Protein AF-A0A371F635-F1 (afdb_monomer_lite)

Structure (mmCIF, N/CA/C/O backbone):
data_AF-A0A371F635-F1
#
_entry.id   AF-A0A371F635-F1
#
loop_
_atom_site.group_PDB
_atom_site.id
_atom_site.type_symbol
_atom_site.label_atom_id
_atom_site.label_alt_id
_atom_site.label_comp_id
_atom_site.label_asym_id
_atom_site.label_entity_id
_atom_site.label_seq_id
_atom_site.pdbx_PDB_ins_code
_atom_site.Cartn_x
_atom_site.Cartn_y
_atom_site.Cartn_z
_atom_site.occupancy
_atom_site.B_iso_or_equiv
_atom_site.auth_seq_id
_atom_site.auth_comp_id
_atom_site.auth_asym_id
_atom_site.auth_atom_id
_atom_site.pdbx_PDB_model_num
ATOM 1 N N . MET A 1 1 ? 5.065 0.290 -59.132 1.00 37.41 1 MET A N 1
ATOM 2 C CA . MET A 1 1 ? 4.148 0.807 -58.089 1.00 37.41 1 MET A CA 1
ATOM 3 C C . MET A 1 1 ? 4.776 0.516 -56.727 1.00 37.41 1 MET A C 1
ATOM 5 O O . MET A 1 1 ? 4.609 -0.578 -56.203 1.00 37.41 1 MET A O 1
ATOM 9 N N . ASN A 1 2 ? 5.582 1.436 -56.189 1.00 39.00 2 ASN A N 1
ATOM 10 C CA . ASN A 1 2 ? 6.300 1.204 -54.930 1.00 39.00 2 ASN A CA 1
ATOM 11 C C . ASN A 1 2 ? 5.443 1.712 -53.766 1.00 39.00 2 ASN A C 1
ATOM 13 O O . ASN A 1 2 ? 5.243 2.915 -53.622 1.00 39.00 2 ASN A O 1
ATOM 17 N N . LYS A 1 3 ? 4.894 0.792 -52.962 1.00 45.50 3 LYS A N 1
ATOM 18 C CA . LYS A 1 3 ? 4.138 1.125 -51.745 1.00 45.50 3 LYS A CA 1
ATOM 19 C C . LYS A 1 3 ? 5.105 1.695 -50.701 1.00 45.50 3 LYS A C 1
ATOM 21 O O . LYS A 1 3 ? 5.952 0.970 -50.185 1.00 45.50 3 LYS A O 1
ATOM 26 N N . SER A 1 4 ? 4.985 2.983 -50.391 1.00 57.25 4 SER A N 1
ATOM 27 C CA . SER A 1 4 ? 5.709 3.624 -49.292 1.00 57.25 4 SER A CA 1
ATOM 28 C C . SER A 1 4 ? 5.272 3.018 -47.950 1.00 57.25 4 SER A C 1
ATOM 30 O O . SER A 1 4 ? 4.085 2.950 -47.629 1.00 57.25 4 SER A O 1
ATOM 32 N N . ARG A 1 5 ? 6.232 2.521 -47.160 1.00 61.19 5 ARG A N 1
ATOM 33 C CA . ARG A 1 5 ? 5.983 2.034 -45.793 1.00 61.19 5 ARG A CA 1
ATOM 34 C C . ARG A 1 5 ? 5.589 3.224 -44.913 1.00 61.19 5 ARG A C 1
ATOM 36 O O . ARG A 1 5 ? 6.381 4.148 -44.752 1.00 61.19 5 ARG A O 1
ATOM 43 N N . LYS A 1 6 ? 4.383 3.201 -44.334 1.00 62.53 6 LYS A N 1
ATOM 44 C CA . LYS A 1 6 ? 3.958 4.181 -43.323 1.00 62.53 6 LYS A CA 1
ATOM 45 C C . LYS A 1 6 ? 4.824 4.003 -42.072 1.00 62.53 6 LYS A C 1
ATOM 47 O O . LYS A 1 6 ? 4.741 2.971 -41.411 1.00 62.53 6 LYS A O 1
ATOM 52 N N . LYS A 1 7 ? 5.676 4.986 -41.781 1.00 62.50 7 LYS A N 1
ATOM 53 C CA . LYS A 1 7 ? 6.483 5.057 -40.558 1.00 62.50 7 LYS A CA 1
ATOM 54 C C . LYS A 1 7 ? 5.567 5.601 -39.459 1.00 62.50 7 LYS A C 1
ATOM 56 O O . LYS A 1 7 ? 5.295 6.793 -39.433 1.00 62.50 7 LYS A O 1
ATOM 61 N N . GLY A 1 8 ? 4.970 4.704 -38.681 1.00 74.00 8 GLY A N 1
ATOM 62 C CA . GLY A 1 8 ? 4.126 5.061 -37.541 1.00 74.00 8 GLY A CA 1
ATOM 63 C C . GLY A 1 8 ? 4.917 4.971 -36.243 1.00 74.00 8 GLY A C 1
ATOM 64 O O . GLY A 1 8 ? 5.750 4.074 -36.101 1.00 74.00 8 GLY A O 1
ATOM 65 N N . ASP A 1 9 ? 4.648 5.885 -35.317 1.00 79.94 9 ASP A N 1
ATOM 66 C CA . ASP A 1 9 ? 5.223 5.857 -33.975 1.00 79.94 9 ASP A CA 1
ATOM 67 C C . ASP A 1 9 ? 4.532 4.788 -33.121 1.00 79.94 9 ASP A C 1
ATOM 69 O O . ASP A 1 9 ? 3.312 4.610 -33.174 1.00 79.94 9 ASP A O 1
ATOM 73 N N . VAL A 1 10 ? 5.323 4.062 -32.332 1.00 79.75 10 VAL A N 1
ATOM 74 C CA . VAL A 1 10 ? 4.837 3.034 -31.404 1.00 79.75 10 VAL A CA 1
ATOM 75 C C . VAL A 1 10 ? 4.923 3.587 -29.989 1.00 79.75 10 VAL A C 1
ATOM 77 O O . VAL A 1 10 ? 5.987 4.027 -29.557 1.00 79.75 10 VAL A O 1
ATOM 80 N N . ILE A 1 11 ? 3.808 3.543 -29.259 1.00 83.19 11 ILE A N 1
ATOM 81 C CA . ILE A 1 11 ? 3.723 3.988 -27.866 1.00 83.19 11 ILE A CA 1
ATOM 82 C C . ILE A 1 11 ? 3.462 2.776 -26.977 1.00 83.19 11 ILE A C 1
ATOM 84 O O . ILE A 1 11 ? 2.530 2.008 -27.216 1.00 83.19 11 ILE A O 1
ATOM 88 N N . PHE A 1 12 ? 4.256 2.641 -25.916 1.00 81.31 12 PHE A N 1
ATOM 89 C CA . PHE A 1 12 ? 4.051 1.640 -24.875 1.00 81.31 12 PHE A CA 1
ATOM 90 C C . PHE A 1 12 ? 3.451 2.305 -23.639 1.00 8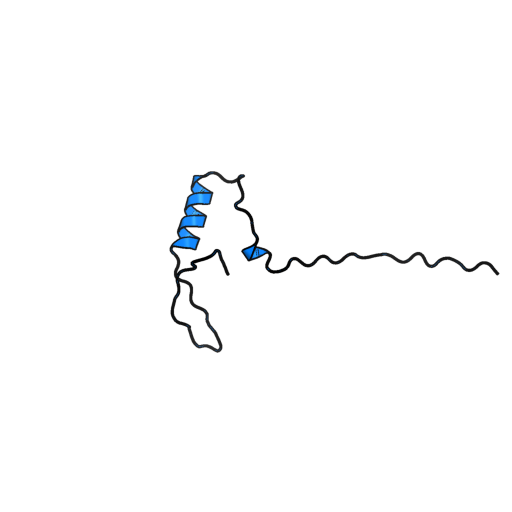1.31 12 PHE A C 1
ATOM 92 O O . PHE A 1 12 ? 4.041 3.224 -23.072 1.00 81.31 12 PHE A O 1
ATOM 99 N N . LYS A 1 13 ? 2.280 1.830 -23.210 1.00 86.50 13 LYS A N 1
ATOM 100 C CA . LYS A 1 13 ? 1.659 2.225 -21.944 1.00 86.50 13 LYS A CA 1
ATOM 101 C C . LYS A 1 13 ? 1.851 1.097 -20.937 1.00 86.50 13 LYS A C 1
ATOM 103 O O . LYS A 1 13 ? 1.411 -0.023 -21.178 1.00 86.50 13 LYS A O 1
ATOM 108 N N . LEU A 1 14 ? 2.503 1.405 -19.822 1.00 87.06 14 LEU A N 1
ATOM 109 C CA . LEU A 1 14 ? 2.663 0.502 -18.685 1.00 87.06 14 LEU A CA 1
ATOM 110 C C . LEU A 1 14 ? 1.771 0.993 -17.549 1.00 87.06 14 LEU A C 1
ATOM 112 O O . LEU A 1 14 ? 1.816 2.171 -17.199 1.00 87.06 14 LEU A O 1
ATOM 116 N N . ASP A 1 15 ? 0.970 0.090 -16.991 1.00 86.44 15 ASP A N 1
ATOM 117 C CA . ASP A 1 15 ? 0.128 0.359 -15.828 1.00 86.44 15 ASP A CA 1
ATOM 118 C C . ASP A 1 15 ? 0.601 -0.493 -14.646 1.00 86.44 15 ASP A C 1
ATOM 120 O O . ASP A 1 15 ? 0.906 -1.680 -14.796 1.00 86.44 15 ASP A O 1
ATOM 124 N N . LEU A 1 16 ? 0.703 0.126 -13.471 1.00 83.44 16 LEU A N 1
ATOM 125 C CA . LEU A 1 16 ? 1.188 -0.515 -12.255 1.00 83.44 16 LEU A CA 1
ATOM 126 C C . LEU A 1 16 ? 0.016 -0.782 -11.321 1.00 83.44 16 LEU A C 1
ATOM 128 O O . LEU A 1 16 ? -0.435 0.080 -10.566 1.00 83.44 16 LEU A O 1
ATOM 132 N N . GLU A 1 17 ? -0.434 -2.032 -11.321 1.00 83.06 17 GLU A N 1
ATOM 133 C CA . GLU A 1 17 ? -1.537 -2.457 -10.471 1.00 83.06 17 GLU A CA 1
ATOM 134 C C . GLU A 1 17 ? -1.171 -2.305 -8.980 1.00 83.06 17 GLU A C 1
ATOM 136 O O . GLU A 1 17 ? -0.288 -3.007 -8.469 1.00 83.06 17 GLU A O 1
ATOM 141 N N . LYS A 1 18 ? -1.889 -1.420 -8.272 1.00 77.50 18 LYS A N 1
ATOM 142 C CA . LYS A 1 18 ? -1.761 -1.166 -6.821 1.00 77.50 18 LYS A CA 1
ATOM 143 C C . LYS A 1 18 ? -0.342 -0.752 -6.397 1.00 77.50 18 LYS A C 1
ATOM 145 O O . LYS A 1 18 ? 0.178 -1.249 -5.397 1.00 77.50 18 LYS A O 1
ATOM 150 N N . ALA A 1 19 ? 0.276 0.168 -7.141 1.00 77.31 19 ALA A N 1
ATOM 151 C CA . ALA A 1 19 ? 1.656 0.620 -6.927 1.00 77.31 19 ALA A CA 1
ATOM 152 C C . ALA A 1 19 ? 1.980 0.987 -5.464 1.00 77.31 19 ALA A C 1
ATOM 154 O O . ALA A 1 19 ? 2.989 0.530 -4.932 1.00 77.31 19 ALA A O 1
ATOM 155 N N . TYR A 1 20 ? 1.096 1.721 -4.780 1.00 72.00 20 TYR A N 1
ATOM 156 C CA . TYR A 1 20 ? 1.303 2.127 -3.383 1.00 72.00 20 TYR A CA 1
ATOM 157 C C . TYR A 1 20 ? 1.382 0.942 -2.408 1.00 72.00 20 TYR A C 1
ATOM 159 O O . TYR A 1 20 ? 2.235 0.928 -1.517 1.00 72.00 20 TYR A O 1
ATOM 167 N N . ALA A 1 21 ? 0.577 -0.101 -2.632 1.00 69.88 21 ALA A N 1
ATOM 168 C CA . ALA A 1 21 ? 0.584 -1.308 -1.808 1.00 69.88 21 ALA A CA 1
ATOM 169 C C . ALA A 1 21 ? 1.851 -2.158 -2.012 1.00 69.88 21 ALA A C 1
ATOM 171 O O . ALA A 1 21 ? 2.282 -2.861 -1.097 1.00 69.88 21 ALA A O 1
ATOM 172 N N . LYS A 1 22 ? 2.442 -2.096 -3.213 1.00 68.81 22 LYS A N 1
ATOM 173 C CA . LYS A 1 22 ? 3.607 -2.895 -3.629 1.00 68.81 22 LYS A CA 1
ATOM 174 C C . LYS A 1 22 ? 4.945 -2.166 -3.451 1.00 68.81 22 LYS A C 1
ATOM 176 O O . LYS A 1 22 ? 5.978 -2.695 -3.852 1.00 68.81 22 LYS A O 1
ATOM 181 N N . THR A 1 23 ? 4.958 -0.981 -2.840 1.00 67.94 23 THR A N 1
ATOM 182 C CA . THR A 1 23 ? 6.205 -0.259 -2.547 1.00 67.94 23 THR A CA 1
ATOM 183 C C . THR A 1 23 ? 7.130 -1.119 -1.678 1.00 67.94 23 THR A C 1
ATOM 185 O O . THR A 1 23 ? 6.700 -1.710 -0.690 1.00 67.94 23 THR A O 1
ATOM 188 N N . SER A 1 24 ? 8.416 -1.232 -2.006 1.00 67.25 24 SER A N 1
ATOM 189 C CA . SER A 1 24 ? 9.422 -1.797 -1.097 1.00 67.25 24 SER A CA 1
ATOM 190 C C . SER A 1 24 ? 9.934 -0.694 -0.159 1.00 67.25 24 SER A C 1
ATOM 192 O O . SER A 1 24 ? 9.870 0.490 -0.485 1.00 67.25 24 SER A O 1
ATOM 194 N N . ARG A 1 25 ? 10.373 -1.051 1.058 1.00 63.81 25 ARG A N 1
ATOM 195 C CA . ARG A 1 25 ? 10.927 -0.058 1.999 1.00 63.81 25 ARG A CA 1
ATOM 196 C C . ARG A 1 25 ? 12.176 0.560 1.363 1.00 63.81 25 ARG A C 1
ATOM 198 O O . ARG A 1 25 ? 13.103 -0.175 1.038 1.00 63.81 25 ARG A O 1
ATOM 205 N N . MET A 1 26 ? 12.201 1.884 1.200 1.00 65.12 26 MET A N 1
ATOM 206 C CA . MET A 1 26 ? 13.383 2.578 0.687 1.00 65.12 26 MET A CA 1
ATOM 207 C C . MET A 1 26 ? 14.511 2.520 1.721 1.00 65.12 26 MET A C 1
ATOM 209 O O . MET A 1 26 ? 14.332 2.936 2.861 1.00 65.12 26 MET A O 1
ATOM 213 N N . SER A 1 27 ? 15.675 2.016 1.318 1.00 60.22 27 SER A N 1
ATOM 214 C CA . SER A 1 27 ? 16.872 1.881 2.161 1.00 60.22 27 SER A CA 1
ATOM 215 C C . SER A 1 27 ? 17.709 3.159 2.276 1.00 60.22 27 SER A C 1
ATOM 217 O O . SER A 1 27 ? 18.669 3.182 3.036 1.00 60.22 27 SER A O 1
ATOM 219 N N . ASN A 1 28 ? 17.369 4.210 1.523 1.00 62.97 28 ASN A N 1
ATOM 220 C CA . ASN A 1 28 ? 18.262 5.355 1.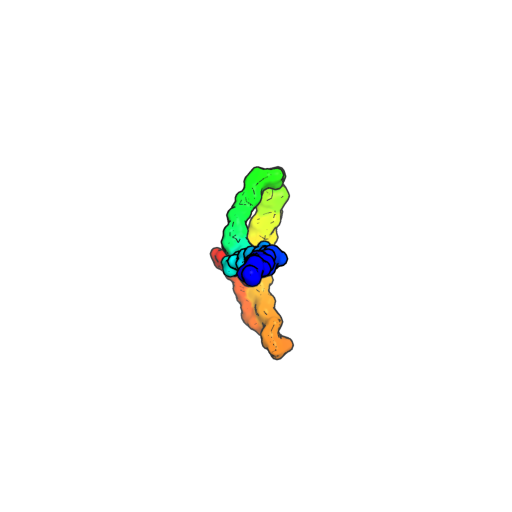299 1.00 62.97 28 ASN A CA 1
ATOM 221 C C . ASN A 1 28 ? 17.970 6.566 2.201 1.00 62.97 28 ASN A C 1
ATOM 223 O O . ASN A 1 28 ? 18.611 7.602 2.059 1.00 62.97 28 ASN A O 1
ATOM 227 N N . PHE A 1 29 ? 17.013 6.452 3.121 1.00 64.94 29 PHE A N 1
ATOM 228 C CA . PHE A 1 29 ? 16.720 7.489 4.110 1.00 64.94 29 PHE A CA 1
ATOM 229 C C . PHE A 1 29 ? 17.402 7.167 5.442 1.00 64.94 29 PHE A C 1
ATOM 231 O O . PHE A 1 29 ? 17.561 6.001 5.810 1.00 64.94 29 PHE A O 1
ATOM 238 N N . THR A 1 30 ? 17.778 8.198 6.203 1.00 76.94 30 THR A N 1
ATOM 239 C CA . THR A 1 30 ? 18.308 8.033 7.562 1.00 76.94 30 THR A CA 1
ATOM 240 C C . THR A 1 30 ? 17.335 7.191 8.389 1.00 76.94 30 THR A C 1
ATOM 242 O O . THR A 1 30 ? 16.135 7.471 8.401 1.00 76.94 30 THR A O 1
ATOM 245 N N . LYS A 1 31 ? 17.838 6.172 9.102 1.00 77.31 31 LYS A N 1
ATOM 246 C CA . LYS A 1 31 ? 17.021 5.212 9.878 1.00 77.31 31 LYS A CA 1
ATOM 247 C C . LYS A 1 31 ? 15.972 5.884 10.775 1.00 77.31 31 LYS A C 1
ATOM 249 O O . LYS A 1 31 ? 14.886 5.343 10.937 1.00 77.31 31 LYS A O 1
ATOM 254 N N . ILE A 1 32 ? 16.281 7.069 11.304 1.00 80.88 32 ILE A N 1
ATOM 255 C CA . ILE A 1 32 ? 15.380 7.882 12.133 1.00 80.88 32 ILE A CA 1
ATOM 256 C C . ILE A 1 32 ? 14.137 8.324 11.347 1.00 80.88 32 ILE A C 1
ATOM 258 O O . ILE A 1 32 ? 13.022 8.116 11.809 1.00 80.88 32 ILE A O 1
ATOM 262 N N . ILE A 1 33 ? 14.312 8.862 10.137 1.00 81.69 33 ILE A N 1
ATOM 263 C CA . ILE A 1 33 ? 13.206 9.322 9.281 1.00 81.69 33 ILE A CA 1
ATOM 264 C C . ILE A 1 33 ? 12.326 8.134 8.878 1.00 81.69 33 ILE A C 1
ATOM 266 O O . ILE A 1 33 ? 11.104 8.203 8.969 1.00 81.69 33 ILE A O 1
ATOM 270 N N . ILE A 1 34 ? 12.951 7.012 8.504 1.00 78.25 34 ILE A N 1
ATOM 271 C CA . ILE A 1 34 ? 12.240 5.766 8.189 1.00 78.25 34 ILE A CA 1
ATOM 272 C C . ILE A 1 34 ? 11.418 5.295 9.397 1.00 78.25 34 ILE A C 1
ATOM 274 O O . ILE A 1 34 ? 10.256 4.929 9.240 1.00 78.25 34 ILE A O 1
ATOM 278 N N . SER A 1 35 ? 12.006 5.323 10.597 1.00 78.56 35 SER A N 1
ATOM 279 C CA . SER A 1 35 ? 11.341 4.908 11.834 1.00 78.56 35 SER A CA 1
ATOM 280 C C . SER A 1 35 ? 10.137 5.782 12.168 1.00 78.56 35 SER A C 1
ATOM 282 O O . SER A 1 35 ? 9.095 5.238 12.513 1.00 78.56 35 SER A O 1
ATOM 284 N N . LEU A 1 36 ? 10.262 7.106 12.040 1.00 82.44 36 LEU A N 1
ATOM 285 C CA . LEU A 1 36 ? 9.168 8.046 12.297 1.00 82.44 36 LEU A CA 1
ATOM 286 C C . LEU A 1 36 ? 8.011 7.827 11.318 1.00 82.44 36 LEU A C 1
ATOM 288 O O . LEU A 1 36 ? 6.881 7.622 11.742 1.00 82.44 36 LEU A O 1
ATOM 292 N N . ILE A 1 37 ? 8.305 7.737 10.017 1.00 81.38 37 ILE A N 1
ATOM 293 C CA . ILE A 1 37 ? 7.284 7.502 8.986 1.00 81.38 37 ILE A CA 1
ATOM 294 C C . ILE A 1 37 ? 6.573 6.159 9.205 1.00 81.38 37 ILE A C 1
ATOM 296 O O . ILE A 1 37 ? 5.352 6.072 9.098 1.00 81.38 37 ILE A O 1
ATOM 300 N N . ILE A 1 38 ? 7.315 5.092 9.517 1.00 77.06 38 ILE A N 1
ATOM 301 C CA . ILE A 1 38 ? 6.718 3.776 9.785 1.00 77.06 38 ILE A CA 1
ATOM 302 C C . ILE A 1 38 ? 5.870 3.806 11.055 1.00 77.06 38 ILE A C 1
ATOM 304 O O . ILE A 1 38 ? 4.781 3.235 11.043 1.00 77.06 38 ILE A O 1
ATOM 308 N N . HIS A 1 39 ? 6.362 4.435 12.126 1.00 80.19 39 HIS A N 1
ATOM 309 C CA . HIS A 1 39 ? 5.627 4.584 13.376 1.00 80.19 39 HIS A CA 1
ATOM 310 C C . HIS A 1 39 ? 4.290 5.282 13.119 1.00 80.19 39 HIS A C 1
ATOM 312 O O . HIS A 1 39 ? 3.243 4.711 13.423 1.00 80.19 39 HIS A O 1
ATOM 318 N N . ASP A 1 40 ? 4.311 6.430 12.445 1.00 74.38 40 ASP A N 1
ATOM 319 C CA . ASP A 1 40 ? 3.110 7.207 12.143 1.00 74.38 40 ASP A CA 1
ATOM 320 C C . ASP A 1 40 ? 2.111 6.417 11.296 1.00 74.38 40 ASP A C 1
ATOM 322 O O . ASP A 1 40 ? 0.927 6.374 11.622 1.00 74.38 40 ASP A O 1
ATOM 326 N N . ILE A 1 41 ? 2.575 5.702 10.267 1.00 72.94 41 ILE A N 1
ATOM 327 C CA . ILE A 1 41 ? 1.713 4.844 9.435 1.00 72.94 41 ILE A CA 1
ATOM 328 C C . ILE A 1 41 ? 1.134 3.663 10.234 1.00 72.94 41 ILE A C 1
ATOM 330 O O . ILE A 1 41 ? 0.036 3.203 9.936 1.00 72.94 41 ILE A O 1
ATOM 334 N N . SER A 1 42 ? 1.866 3.137 11.218 1.00 69.69 42 SER A N 1
ATOM 335 C CA . SER A 1 42 ? 1.441 1.964 11.995 1.00 69.69 42 SER A CA 1
ATOM 336 C C . SER A 1 42 ? 0.492 2.286 13.151 1.00 69.69 42 SER A C 1
ATOM 338 O O . SER A 1 42 ? -0.332 1.446 13.507 1.00 69.69 42 SER A O 1
ATOM 340 N N . VAL A 1 43 ? 0.604 3.482 13.736 1.00 71.38 43 VAL A N 1
ATOM 341 C CA . VAL A 1 43 ? -0.148 3.886 14.936 1.00 71.38 43 VAL A CA 1
ATOM 342 C C . VAL A 1 43 ? -1.403 4.684 14.578 1.00 71.38 43 VAL A C 1
ATOM 344 O O . VAL A 1 43 ? -2.346 4.750 15.367 1.00 71.38 43 VAL A O 1
ATOM 347 N N . THR A 1 44 ? -1.469 5.261 13.378 1.00 75.38 44 THR A N 1
ATOM 348 C CA . THR A 1 44 ? -2.651 6.009 12.944 1.00 75.38 44 THR A CA 1
ATOM 349 C C . THR A 1 44 ? -3.836 5.087 12.659 1.00 75.38 44 THR A C 1
ATOM 351 O O . THR A 1 44 ? -3.772 4.158 11.855 1.00 75.38 44 THR A O 1
ATOM 354 N N . SER A 1 45 ? -4.962 5.360 13.322 1.00 77.62 45 SER A N 1
ATOM 355 C CA . SER A 1 45 ? -6.241 4.732 12.998 1.00 77.62 45 SER A CA 1
ATOM 356 C C . SER A 1 45 ? -6.839 5.398 11.759 1.00 77.62 45 SER A C 1
ATOM 358 O O . SER A 1 45 ? -7.019 6.618 11.743 1.00 77.62 45 SER A O 1
ATOM 360 N N . ILE A 1 46 ? -7.183 4.608 10.746 1.00 81.00 46 ILE A N 1
ATOM 361 C CA . ILE A 1 46 ? -7.770 5.083 9.491 1.00 81.00 46 ILE A CA 1
ATOM 362 C C . ILE A 1 46 ? -9.281 4.855 9.539 1.00 81.00 46 ILE A C 1
ATOM 364 O O . ILE A 1 46 ? -9.761 3.861 10.075 1.00 81.00 46 ILE A O 1
ATOM 368 N N . SER A 1 47 ? -10.044 5.778 8.966 1.00 83.50 47 SER A N 1
ATOM 369 C CA . SER A 1 47 ? -11.488 5.637 8.759 1.00 83.50 47 SER A CA 1
ATOM 370 C C . SER A 1 47 ? -11.816 6.130 7.358 1.00 83.50 47 SER A C 1
ATOM 372 O O . SER A 1 47 ? -11.206 7.097 6.901 1.00 83.50 47 SER A O 1
ATOM 374 N N . LEU A 1 48 ? -12.745 5.469 6.674 1.00 83.94 48 LEU A N 1
ATOM 375 C CA . LEU A 1 48 ? -13.175 5.868 5.341 1.00 83.94 48 LEU A CA 1
ATOM 376 C C . LEU A 1 48 ? -14.383 6.789 5.464 1.00 83.94 48 LEU A C 1
ATOM 378 O O . LEU A 1 48 ? -15.303 6.515 6.235 1.00 83.94 48 LEU A O 1
ATOM 382 N N . LEU A 1 49 ? -14.380 7.870 4.692 1.00 91.00 49 LEU A N 1
ATOM 383 C CA . LEU A 1 49 ? -15.586 8.645 4.443 1.00 91.00 49 LEU A CA 1
ATOM 384 C C . LEU A 1 49 ? -16.217 8.101 3.164 1.00 91.00 49 LEU A C 1
ATOM 386 O O . LEU A 1 49 ? -15.618 8.184 2.092 1.00 91.00 49 LEU A O 1
ATOM 390 N N . TRP A 1 50 ? -17.398 7.509 3.288 1.00 87.75 50 TRP A N 1
ATOM 391 C CA . TRP A 1 50 ? -18.118 6.917 2.171 1.00 87.75 50 TRP A CA 1
ATOM 392 C C . TRP A 1 50 ? -19.559 7.411 2.171 1.00 87.75 50 TRP A C 1
ATOM 394 O O . TRP A 1 50 ? -20.298 7.146 3.117 1.00 87.75 50 TRP A O 1
ATOM 404 N N . ASN A 1 51 ? -19.966 8.117 1.112 1.00 88.88 51 ASN A N 1
ATOM 405 C CA . ASN A 1 51 ? -21.295 8.733 1.001 1.00 88.88 51 ASN A CA 1
ATOM 406 C C . ASN A 1 51 ? -21.664 9.544 2.258 1.00 88.88 51 ASN A C 1
ATOM 408 O O . ASN A 1 51 ? -22.676 9.261 2.898 1.00 88.88 51 ASN A O 1
ATOM 412 N N . ASP A 1 52 ? -20.777 10.455 2.668 1.00 91.69 52 ASP A N 1
ATOM 413 C CA . ASP A 1 52 ? -20.874 11.285 3.885 1.00 91.69 52 ASP A CA 1
ATOM 414 C C . ASP A 1 52 ? -20.957 10.525 5.220 1.00 91.69 52 ASP A C 1
ATOM 416 O O . ASP A 1 52 ? -20.995 11.131 6.290 1.00 91.69 52 ASP A O 1
ATOM 420 N N . ASN A 1 53 ? -20.896 9.193 5.190 1.00 87.50 53 ASN A N 1
ATOM 421 C CA . ASN A 1 53 ? -20.874 8.357 6.376 1.00 87.50 53 ASN A CA 1
ATOM 422 C C . ASN A 1 53 ? -19.443 7.923 6.685 1.00 87.50 53 ASN A C 1
ATOM 424 O O . ASN A 1 53 ? -18.740 7.345 5.852 1.00 87.50 53 ASN A O 1
ATOM 428 N N . LYS A 1 54 ? -19.003 8.199 7.912 1.00 91.00 54 LYS A N 1
ATOM 429 C CA . LYS A 1 54 ? -17.688 7.787 8.400 1.00 91.00 54 LYS A CA 1
ATOM 430 C C . LYS A 1 54 ? -17.753 6.345 8.897 1.00 91.00 54 LYS A C 1
ATOM 432 O O . LYS A 1 54 ? -18.539 6.030 9.788 1.00 91.00 54 LYS A O 1
ATOM 437 N N . THR A 1 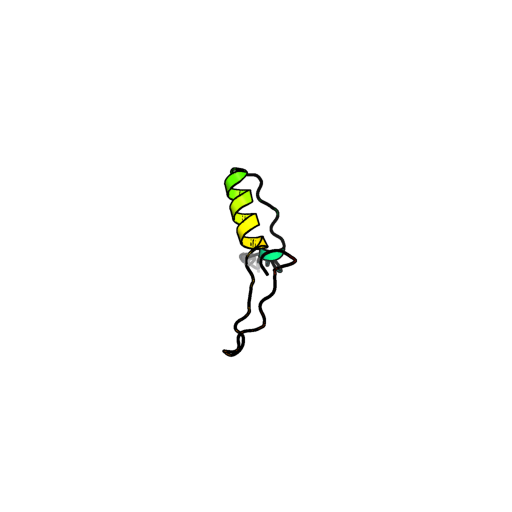55 ? -16.920 5.468 8.345 1.00 89.75 55 THR A N 1
ATOM 438 C CA . THR A 1 55 ? -16.816 4.082 8.813 1.00 89.75 55 THR A CA 1
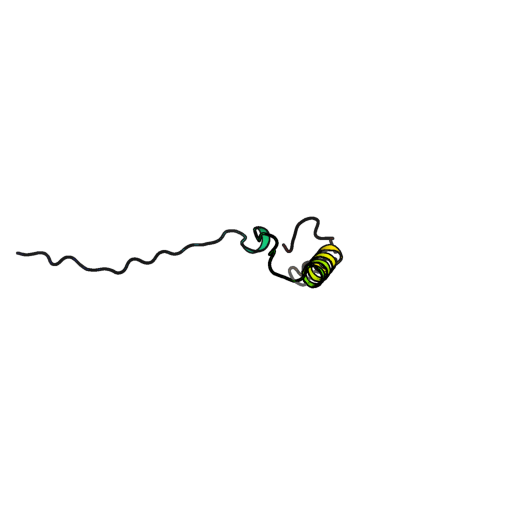ATOM 439 C C . THR A 1 55 ? -16.149 4.015 10.184 1.00 89.75 55 THR A C 1
ATOM 441 O O . THR A 1 55 ? -15.432 4.933 10.594 1.00 89.75 55 THR A O 1
ATOM 444 N N . GLN A 1 56 ? -16.315 2.888 10.877 1.00 89.62 56 GLN A N 1
ATOM 445 C CA . GLN A 1 56 ? -15.544 2.608 12.084 1.00 89.62 56 GLN A CA 1
ATOM 446 C C . GLN A 1 56 ? -14.040 2.676 11.784 1.00 89.62 56 GLN A C 1
ATOM 448 O O . GLN A 1 56 ? -13.583 2.220 10.730 1.00 89.62 56 GLN A O 1
ATOM 453 N N . SER A 1 57 ? -13.283 3.269 12.707 1.00 86.69 57 SER A N 1
ATOM 454 C CA . SER A 1 57 ? -11.831 3.341 12.590 1.00 86.69 57 SER A CA 1
ATOM 455 C C . SER A 1 57 ? -11.212 1.947 12.665 1.00 86.69 57 SER A C 1
ATOM 457 O O . SER A 1 57 ? -11.607 1.127 13.495 1.00 86.69 57 SER A O 1
ATOM 459 N N . PHE A 1 58 ? -10.201 1.698 11.841 1.00 82.19 58 PHE A N 1
ATOM 460 C CA . PHE A 1 58 ? -9.406 0.479 11.860 1.00 82.19 58 PHE A CA 1
ATOM 461 C C . PHE A 1 58 ? -7.916 0.813 11.871 1.00 82.19 58 PHE A C 1
ATOM 463 O O . PHE A 1 58 ? -7.475 1.818 11.314 1.00 82.19 58 PHE A O 1
ATOM 470 N N . TYR A 1 59 ? -7.128 -0.050 12.506 1.00 79.38 59 TYR A N 1
ATOM 471 C CA . TYR A 1 59 ? -5.675 0.030 12.414 1.00 79.38 59 TYR A CA 1
ATOM 472 C C . TYR A 1 59 ? -5.222 -0.676 11.134 1.00 79.38 59 TYR A C 1
ATOM 474 O O . TYR A 1 59 ? -5.630 -1.821 10.897 1.00 79.38 59 TYR A O 1
ATOM 482 N N . PRO A 1 60 ? -4.402 -0.035 10.290 1.00 70.94 60 PRO A N 1
ATOM 483 C CA . PRO A 1 60 ? -3.901 -0.659 9.076 1.00 70.94 60 PRO A CA 1
ATOM 484 C C . PRO A 1 60 ? -2.994 -1.850 9.430 1.00 70.94 60 PRO A C 1
ATOM 486 O O . PRO A 1 60 ? -1.811 -1.702 9.714 1.00 70.94 60 PRO A O 1
ATOM 489 N N . GLN A 1 61 ? -3.541 -3.072 9.382 1.00 67.62 61 GLN A N 1
ATOM 490 C CA . GLN A 1 61 ? -2.766 -4.311 9.579 1.00 67.62 61 GLN A CA 1
ATOM 491 C C . GLN A 1 61 ? -1.763 -4.568 8.443 1.00 67.62 61 GLN A C 1
ATOM 493 O O . GLN A 1 61 ? -0.827 -5.357 8.573 1.00 67.62 61 GLN A O 1
ATOM 498 N N . ARG A 1 62 ? -1.972 -3.912 7.299 1.00 56.91 62 ARG A N 1
ATOM 499 C CA . ARG A 1 62 ? -1.066 -3.868 6.153 1.00 56.91 62 ARG A CA 1
ATOM 500 C C . ARG A 1 62 ? -0.993 -2.414 5.685 1.00 56.91 62 ARG A C 1
ATOM 502 O O . ARG A 1 62 ? -1.971 -1.693 5.835 1.00 56.91 62 ARG A O 1
ATOM 509 N N . ARG A 1 63 ? 0.183 -2.035 5.171 1.00 59.75 63 ARG A N 1
ATOM 510 C CA . ARG A 1 63 ? 0.601 -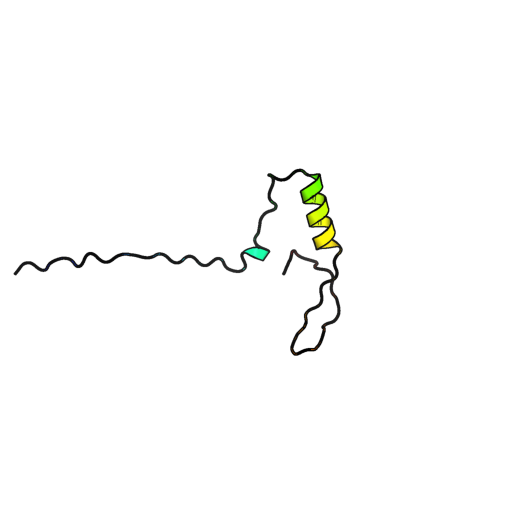0.706 4.666 1.00 59.75 63 ARG A CA 1
ATOM 511 C C . ARG A 1 63 ? -0.527 0.136 4.048 1.00 59.75 63 ARG A C 1
ATOM 513 O O . ARG A 1 63 ? -1.429 -0.451 3.465 1.00 59.75 63 ARG A O 1
ATOM 520 N N . LEU A 1 64 ? -0.365 1.471 4.093 1.00 55.38 64 LEU A N 1
ATOM 521 C CA . LEU A 1 64 ? -1.180 2.515 3.433 1.00 55.38 64 LEU A CA 1
ATOM 522 C C . LEU A 1 64 ? -1.992 1.963 2.249 1.00 55.38 64 LEU A C 1
ATOM 524 O O . LEU A 1 64 ? -1.453 1.734 1.163 1.00 55.38 64 LEU A O 1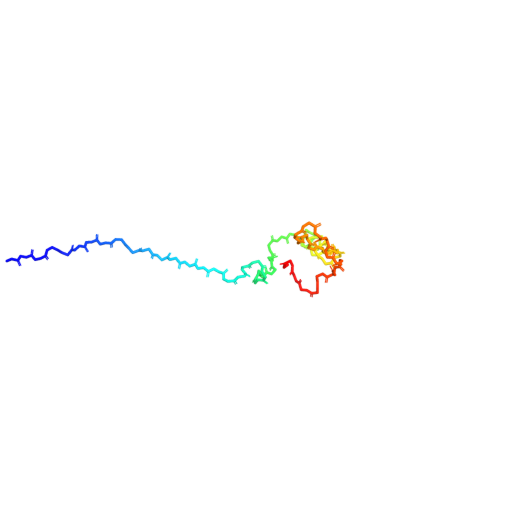
ATOM 528 N N . ARG A 1 65 ? -3.269 1.695 2.509 1.00 54.25 65 ARG A N 1
ATOM 529 C CA . ARG A 1 65 ? -4.245 1.130 1.583 1.00 54.25 65 ARG A CA 1
ATOM 530 C C . ARG A 1 65 ? -5.462 2.033 1.558 1.00 54.25 65 ARG A C 1
ATOM 532 O O . ARG A 1 65 ? -5.796 2.557 2.643 1.00 54.25 65 ARG A O 1
#

Foldseek 3Di:
DDDDDPPDDDDDDDDDPPPQQPDDQDPPDDPVVSVVVVCCLQPDWDWDQDPNDTHDTDGCPGGDD

Organism: Mucuna pruriens (NCBI:txid157652)

Radius of gyration: 22.57 Å; chains: 1; bounding box: 40×16×73 Å

pLDDT: mean 74.19, std 12.28, range [37.41, 91.69]

Sequence (65 aa):
MNKSRKKGDVIFKLDLEKAYAKTSRMSNFTKIIISLIIHDISVTSISLLWNDNKTQSFYPQRRLR

Secondary structure (DSSP, 8-state):
----------------TTTTTTPPPPSSS-HHHHHHHHHHHHHPPB--EETTEEPPPB--SSS--